Protein AF-A0A849MBQ1-F1 (afdb_monomer)

Radius of gyration: 19.67 Å; Cα contacts (8 Å, |Δi|>4): 44; chains: 1; bounding box: 37×22×64 Å

Mean predicted aligned error: 8.02 Å

Sequence (110 aa):
MSSLVQFIKYEILLILIGFIVVIIFQVFNGRINLQSLLRDKKSRKLSSGRMQQLFFTLIISLHYLYLTFKNPSAFPEIEQTYLYLLAGSGFVYLGGKARSIGWLVKKYFR

pLDDT: mean 84.77, std 6.75, range [56.66, 96.06]

Structure (mmCIF, N/CA/C/O backbone):
data_AF-A0A849MBQ1-F1
#
_entry.id   AF-A0A849MBQ1-F1
#
loop_
_atom_site.group_PDB
_atom_site.id
_atom_site.type_symbol
_atom_site.label_atom_id
_atom_site.label_alt_id
_atom_site.label_comp_id
_atom_site.label_asym_id
_atom_site.label_entity_id
_atom_site.label_seq_id
_atom_site.pdbx_PDB_ins_code
_atom_site.Cartn_x
_atom_site.Cartn_y
_atom_site.Cartn_z
_atom_site.occupancy
_atom_site.B_iso_or_equiv
_atom_site.auth_seq_id
_atom_site.auth_comp_id
_atom_site.auth_asym_id
_atom_site.auth_atom_id
_atom_site.pdbx_PDB_model_num
ATOM 1 N N . MET A 1 1 ? 19.069 -4.497 -23.059 1.00 61.22 1 MET A N 1
ATOM 2 C CA . MET A 1 1 ? 17.717 -5.074 -22.872 1.00 61.22 1 MET A CA 1
ATOM 3 C C . MET A 1 1 ? 17.067 -5.157 -24.238 1.00 61.22 1 MET A C 1
ATOM 5 O O . MET A 1 1 ? 17.248 -4.220 -25.003 1.00 61.22 1 MET A O 1
ATOM 9 N N . SER A 1 2 ? 16.381 -6.249 -24.575 1.00 81.88 2 SER A N 1
ATOM 10 C CA . SER A 1 2 ? 15.632 -6.328 -25.835 1.00 81.88 2 SER A CA 1
ATOM 11 C C . SER A 1 2 ? 14.532 -5.258 -25.859 1.00 81.88 2 SER A C 1
ATOM 13 O O . SER A 1 2 ? 13.932 -4.958 -24.824 1.00 81.88 2 SER A O 1
ATOM 15 N N . SER A 1 3 ? 14.269 -4.676 -27.030 1.00 84.56 3 SER A N 1
ATOM 16 C CA . SER A 1 3 ? 13.218 -3.664 -27.243 1.00 84.56 3 SER A CA 1
ATOM 17 C C . SER A 1 3 ? 11.841 -4.138 -26.756 1.00 84.56 3 SER A C 1
ATOM 19 O O . SER A 1 3 ? 11.071 -3.361 -26.197 1.00 84.56 3 SER A O 1
ATOM 21 N N . LEU A 1 4 ? 11.581 -5.443 -26.863 1.00 86.69 4 LEU A N 1
ATOM 22 C CA . LEU A 1 4 ? 10.375 -6.103 -26.363 1.00 86.69 4 LEU A CA 1
ATOM 23 C C . LEU A 1 4 ? 10.209 -5.999 -24.834 1.00 86.69 4 LEU A C 1
ATOM 25 O O . LEU A 1 4 ? 9.126 -5.690 -24.348 1.00 86.69 4 LEU A O 1
ATOM 29 N N . VAL A 1 5 ? 11.282 -6.195 -24.060 1.00 84.50 5 VAL A N 1
ATOM 30 C CA . VAL A 1 5 ? 11.229 -6.109 -22.586 1.00 84.50 5 VAL A CA 1
ATOM 31 C C . VAL A 1 5 ? 10.979 -4.673 -22.123 1.00 84.50 5 VAL A C 1
ATOM 33 O O . VAL A 1 5 ? 10.280 -4.454 -21.135 1.00 84.50 5 VAL A O 1
ATOM 36 N N . GLN A 1 6 ? 11.524 -3.680 -22.828 1.00 84.38 6 GLN A N 1
ATOM 37 C CA . GLN A 1 6 ? 11.248 -2.273 -22.527 1.00 84.38 6 GLN A CA 1
ATOM 38 C C . GLN A 1 6 ? 9.792 -1.905 -22.819 1.00 84.38 6 GLN A C 1
ATOM 40 O O . GLN A 1 6 ? 9.171 -1.236 -21.998 1.00 84.38 6 GLN A O 1
ATOM 45 N N . PHE A 1 7 ? 9.234 -2.382 -23.934 1.00 90.62 7 PHE A N 1
ATOM 46 C CA . PHE A 1 7 ? 7.834 -2.145 -24.284 1.00 90.62 7 PHE A CA 1
ATOM 47 C C . PHE A 1 7 ? 6.874 -2.672 -23.204 1.00 90.62 7 PHE A C 1
ATOM 49 O O . PHE A 1 7 ? 6.078 -1.906 -22.662 1.00 90.62 7 PHE A O 1
ATOM 56 N N . ILE A 1 8 ? 7.040 -3.936 -22.797 1.00 89.25 8 ILE A N 1
ATOM 57 C CA . ILE A 1 8 ? 6.208 -4.578 -21.763 1.00 89.25 8 ILE A CA 1
ATOM 58 C C . ILE A 1 8 ? 6.275 -3.815 -20.431 1.00 89.25 8 ILE A C 1
ATOM 60 O O . ILE A 1 8 ? 5.263 -3.626 -19.758 1.00 89.25 8 ILE A O 1
ATOM 64 N N . LYS A 1 9 ? 7.461 -3.335 -20.040 1.00 86.06 9 LYS A N 1
ATOM 65 C CA . LYS A 1 9 ? 7.627 -2.548 -18.808 1.00 86.06 9 LYS A CA 1
ATOM 66 C C . LYS A 1 9 ? 6.771 -1.285 -18.797 1.00 86.06 9 LYS A C 1
ATOM 68 O O . LYS A 1 9 ? 6.133 -0.998 -17.785 1.00 86.06 9 LYS A O 1
ATOM 73 N N . TYR A 1 10 ? 6.791 -0.519 -19.886 1.00 90.38 10 TYR A N 1
ATOM 74 C CA . TYR A 1 10 ? 6.024 0.722 -19.975 1.00 90.38 10 TYR A CA 1
ATOM 75 C C . TYR A 1 10 ? 4.522 0.461 -20.070 1.00 90.38 10 TYR A C 1
ATOM 77 O O . TYR A 1 10 ? 3.751 1.202 -19.469 1.00 90.38 10 TYR A O 1
ATOM 85 N N . GLU A 1 11 ? 4.110 -0.609 -20.750 1.00 92.50 11 GLU A N 1
ATOM 86 C CA . GLU A 1 11 ? 2.708 -1.024 -20.811 1.00 92.50 11 GLU A CA 1
ATOM 87 C C . GLU A 1 11 ? 2.160 -1.372 -19.419 1.00 92.50 11 GLU A C 1
ATOM 89 O O . GLU A 1 11 ? 1.143 -0.821 -18.996 1.00 92.50 11 GLU A O 1
ATOM 94 N N . ILE A 1 12 ? 2.878 -2.202 -18.653 1.00 90.56 12 ILE A N 1
ATOM 95 C CA . ILE A 1 12 ? 2.494 -2.554 -17.277 1.00 90.56 12 ILE A CA 1
ATOM 96 C C . ILE A 1 12 ? 2.446 -1.306 -16.389 1.00 90.56 12 ILE A C 1
ATOM 98 O O . ILE A 1 12 ? 1.499 -1.134 -15.619 1.00 90.56 12 ILE A O 1
ATOM 102 N N . LEU A 1 13 ? 3.444 -0.421 -16.496 1.00 90.06 13 LEU A N 1
ATOM 103 C CA . LEU A 1 13 ? 3.466 0.838 -15.748 1.00 90.06 13 LEU A CA 1
ATOM 104 C C . LEU A 1 13 ? 2.228 1.688 -16.066 1.00 90.06 13 LEU A C 1
ATOM 106 O O . LEU A 1 13 ? 1.584 2.199 -15.151 1.00 90.06 13 LEU A O 1
ATOM 110 N N . LEU A 1 14 ? 1.883 1.822 -17.348 1.00 93.94 14 LEU A N 1
ATOM 111 C CA . LEU A 1 14 ? 0.745 2.612 -17.807 1.00 93.94 14 LEU A CA 1
ATOM 112 C C . LEU A 1 14 ? -0.573 2.043 -17.280 1.00 93.94 14 LEU A C 1
ATOM 114 O O . LEU A 1 14 ? -1.386 2.799 -16.750 1.00 93.94 14 LEU A O 1
ATOM 118 N N . ILE A 1 15 ? -0.764 0.723 -17.358 1.00 95.19 15 ILE A N 1
ATOM 119 C CA . ILE A 1 15 ? -1.948 0.046 -16.812 1.00 95.19 15 ILE A CA 1
ATOM 120 C C . ILE A 1 15 ? -2.056 0.294 -15.305 1.00 95.19 15 ILE A C 1
ATOM 122 O O . ILE A 1 15 ? -3.128 0.628 -14.801 1.00 95.19 15 ILE A O 1
ATOM 126 N N . LEU A 1 16 ? -0.945 0.167 -14.578 1.00 92.38 16 LEU A N 1
ATOM 127 C CA . LEU A 1 16 ? -0.932 0.289 -13.125 1.00 92.38 16 LEU A CA 1
ATOM 128 C C . LEU A 1 16 ? -1.190 1.730 -12.666 1.00 92.38 16 LEU A C 1
ATOM 130 O O . LEU A 1 16 ? -2.004 1.952 -11.769 1.00 92.38 16 LEU A O 1
ATOM 134 N N . ILE A 1 17 ? -0.573 2.719 -13.320 1.00 92.94 17 ILE A N 1
ATOM 135 C CA . ILE A 1 17 ? -0.863 4.141 -13.088 1.00 92.94 17 ILE A CA 1
ATOM 136 C C . ILE A 1 17 ? -2.323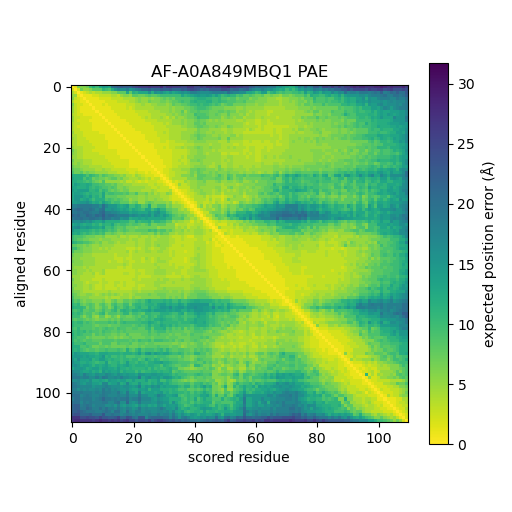 4.443 -13.438 1.00 92.94 17 ILE A C 1
ATOM 138 O O . ILE A 1 17 ? -3.014 5.083 -12.647 1.00 92.94 17 ILE A O 1
ATOM 142 N N . GLY A 1 18 ? -2.819 3.942 -14.572 1.00 96.00 18 GLY A N 1
ATOM 143 C CA . GLY A 1 18 ? -4.217 4.090 -14.973 1.00 96.00 18 GLY A CA 1
ATOM 144 C C . GLY A 1 18 ? -5.179 3.548 -13.916 1.00 96.00 18 GLY A C 1
ATOM 145 O O . GLY A 1 18 ? -6.135 4.225 -13.539 1.00 96.00 18 GLY A O 1
ATOM 146 N N . PHE A 1 19 ? -4.886 2.374 -13.356 1.00 94.69 19 PHE A N 1
ATOM 147 C CA . PHE A 1 19 ? -5.684 1.777 -12.288 1.00 94.69 19 PHE A CA 1
ATOM 148 C C . PHE A 1 19 ? -5.671 2.618 -11.003 1.00 94.69 19 PHE A C 1
ATOM 150 O O . PHE A 1 19 ? -6.728 2.861 -10.418 1.00 94.69 19 PHE A O 1
ATOM 157 N N . ILE A 1 20 ? -4.503 3.127 -10.593 1.00 92.38 20 ILE A N 1
ATOM 158 C CA . ILE A 1 20 ? -4.378 4.032 -9.439 1.00 92.38 20 ILE A CA 1
ATOM 159 C C . ILE A 1 20 ? -5.209 5.300 -9.659 1.00 92.38 20 ILE A C 1
ATOM 161 O O . ILE A 1 20 ? -5.974 5.691 -8.777 1.00 92.38 20 ILE A O 1
ATOM 165 N N . VAL A 1 21 ? -5.108 5.920 -10.837 1.00 95.31 21 VAL A N 1
ATOM 166 C CA . VAL A 1 21 ? -5.870 7.126 -11.187 1.00 95.31 21 VAL A CA 1
ATOM 167 C C . VAL A 1 21 ? -7.372 6.856 -11.133 1.00 95.31 21 VAL A C 1
ATOM 169 O O . VAL A 1 21 ? -8.109 7.639 -10.536 1.00 95.31 21 VAL A O 1
ATOM 172 N N . VAL A 1 22 ? -7.835 5.728 -11.680 1.00 96.06 22 VAL A N 1
ATOM 173 C CA . VAL A 1 22 ? -9.250 5.333 -11.629 1.00 96.06 22 VAL A CA 1
ATOM 174 C C . VAL A 1 22 ? -9.721 5.122 -10.191 1.00 96.06 22 VAL A C 1
ATOM 176 O O . VAL A 1 22 ? -10.799 5.599 -9.838 1.00 96.06 22 VAL A O 1
ATOM 179 N N . ILE A 1 23 ? -8.936 4.450 -9.342 1.00 92.25 23 ILE A N 1
ATOM 180 C CA . ILE A 1 23 ? -9.276 4.276 -7.922 1.00 92.25 23 ILE A CA 1
ATOM 181 C C . ILE A 1 23 ? -9.394 5.634 -7.237 1.00 92.25 23 ILE A C 1
ATOM 183 O O . ILE A 1 23 ? -10.399 5.894 -6.578 1.00 92.25 23 ILE A O 1
ATOM 187 N N . ILE A 1 24 ? -8.398 6.506 -7.404 1.00 91.94 24 ILE A N 1
ATOM 188 C CA . ILE A 1 24 ? -8.388 7.844 -6.805 1.00 91.94 24 ILE A CA 1
ATOM 189 C C . ILE A 1 24 ? -9.617 8.634 -7.266 1.00 91.94 24 ILE A C 1
ATOM 191 O O . ILE A 1 24 ? -10.339 9.196 -6.444 1.00 91.94 24 ILE A O 1
ATOM 195 N N . PHE A 1 25 ? -9.920 8.611 -8.562 1.00 94.44 25 PHE A N 1
ATOM 196 C CA . PHE A 1 25 ? -11.097 9.265 -9.121 1.00 94.44 25 P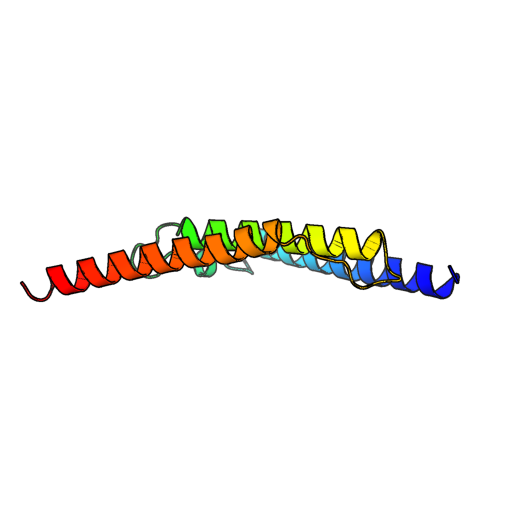HE A CA 1
ATOM 197 C C . PHE A 1 25 ? -12.404 8.715 -8.532 1.00 94.44 25 PHE A C 1
ATOM 199 O O . PHE A 1 25 ? -13.298 9.472 -8.159 1.00 94.44 25 PHE A O 1
ATOM 206 N N . GLN A 1 26 ? -12.521 7.395 -8.385 1.00 92.69 26 GLN A N 1
ATOM 207 C CA . GLN A 1 26 ? -13.696 6.772 -7.775 1.00 92.69 26 GLN A CA 1
ATOM 208 C C . GLN A 1 26 ? -13.821 7.048 -6.270 1.00 92.69 26 GLN A C 1
ATOM 210 O O . GLN A 1 26 ? -14.943 7.130 -5.763 1.00 92.69 26 GLN A O 1
ATOM 215 N N . VAL A 1 27 ? -12.700 7.214 -5.563 1.00 91.19 27 VAL A N 1
ATOM 216 C CA . VAL A 1 27 ? -12.665 7.665 -4.166 1.00 91.19 27 VAL A CA 1
ATOM 217 C C . VAL A 1 27 ? -13.194 9.096 -4.057 1.00 91.19 27 VAL A C 1
ATOM 219 O O . VAL A 1 27 ? -14.070 9.347 -3.232 1.00 91.19 27 VAL A O 1
ATOM 222 N N . PHE A 1 28 ? -12.730 10.018 -4.909 1.00 90.25 28 PHE A N 1
ATOM 223 C CA . PHE A 1 28 ? -13.204 11.409 -4.911 1.00 90.25 28 PHE A CA 1
ATOM 224 C C . PHE A 1 28 ? -14.682 11.532 -5.292 1.00 90.25 28 PHE A C 1
ATOM 226 O O . PHE A 1 28 ? -15.410 12.303 -4.673 1.00 90.25 28 PHE A O 1
ATOM 233 N N . ASN A 1 29 ? -15.155 10.717 -6.237 1.00 92.38 29 ASN A N 1
ATOM 234 C CA . ASN A 1 29 ? -16.570 10.658 -6.614 1.00 92.38 29 ASN A CA 1
ATOM 235 C C . ASN A 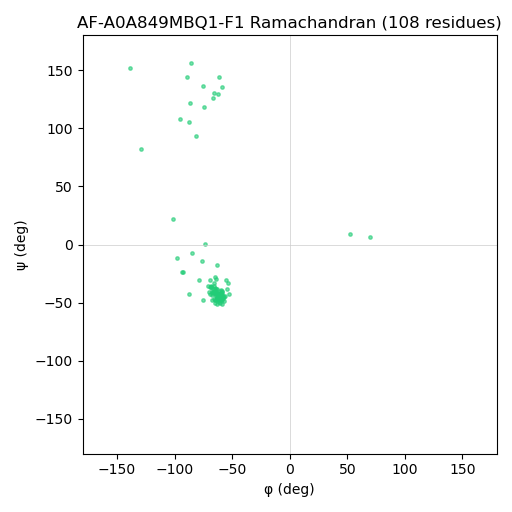1 29 ? -17.459 9.950 -5.578 1.00 92.38 29 ASN A C 1
ATOM 237 O O . ASN A 1 29 ? -18.652 9.770 -5.815 1.00 92.38 29 ASN A O 1
ATOM 241 N N . GLY A 1 30 ? -16.896 9.475 -4.462 1.00 85.06 30 GLY A N 1
ATOM 242 C CA . GLY A 1 30 ? -17.642 8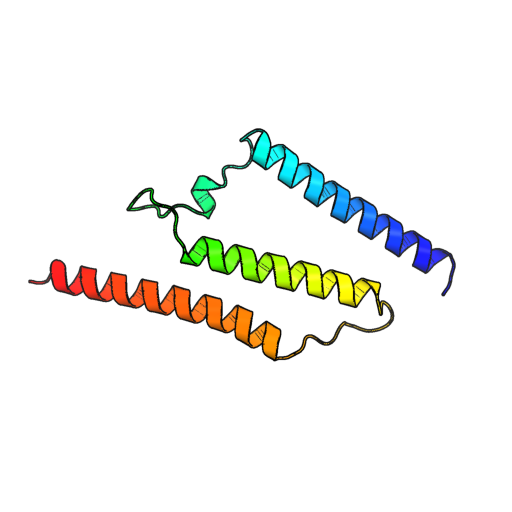.807 -3.397 1.00 85.06 30 GLY A CA 1
ATOM 243 C C . GLY A 1 30 ? -18.190 7.424 -3.762 1.00 85.06 30 GLY A C 1
ATOM 244 O O . GLY A 1 30 ? -18.902 6.828 -2.954 1.00 85.06 30 GLY A O 1
ATOM 245 N N . ARG A 1 31 ? -17.848 6.880 -4.940 1.00 86.75 31 ARG A N 1
ATOM 246 C CA . ARG A 1 31 ? -18.225 5.512 -5.342 1.00 86.75 31 ARG A CA 1
ATOM 247 C C . ARG A 1 31 ? -17.498 4.472 -4.494 1.00 86.75 31 ARG A C 1
ATOM 249 O O . ARG A 1 31 ? -18.082 3.460 -4.120 1.00 86.75 31 ARG A O 1
ATOM 256 N N . ILE A 1 32 ? -16.239 4.748 -4.148 1.00 86.94 32 ILE A N 1
ATOM 257 C CA . ILE A 1 32 ? -15.465 3.942 -3.202 1.00 86.94 32 ILE A CA 1
ATOM 258 C C . ILE A 1 32 ? -15.585 4.565 -1.813 1.00 86.94 32 ILE A C 1
ATOM 260 O O . ILE A 1 32 ? -15.003 5.608 -1.514 1.00 86.94 32 ILE A O 1
ATOM 264 N N . ASN A 1 33 ? -16.330 3.899 -0.932 1.00 84.69 33 ASN A N 1
ATOM 265 C CA . ASN A 1 33 ? -16.536 4.373 0.428 1.00 84.69 33 ASN A CA 1
ATOM 266 C C . ASN A 1 33 ? -15.352 4.011 1.347 1.00 84.69 33 ASN A C 1
ATOM 268 O O . ASN A 1 33 ? -15.338 2.962 1.999 1.00 84.69 33 ASN A O 1
ATOM 272 N N . LEU A 1 34 ? -14.389 4.929 1.473 1.00 82.62 34 LEU A N 1
ATOM 273 C CA . LEU A 1 34 ? -13.264 4.801 2.410 1.00 82.62 34 LEU A CA 1
ATOM 274 C C . LEU A 1 34 ? -13.691 4.779 3.883 1.00 82.62 34 LEU A C 1
ATOM 276 O O . LEU A 1 34 ? -12.929 4.333 4.741 1.00 82.62 34 LEU A O 1
ATOM 280 N N . GLN A 1 35 ? -14.907 5.226 4.208 1.00 81.06 35 GLN A N 1
ATOM 281 C CA . GLN A 1 35 ? -15.394 5.212 5.584 1.00 81.06 35 GLN A CA 1
ATOM 282 C C . GLN A 1 35 ? -15.564 3.782 6.093 1.00 81.06 35 GLN A C 1
ATOM 284 O O . GLN A 1 35 ? -15.265 3.528 7.254 1.00 81.06 35 GLN A O 1
ATOM 289 N N . SER A 1 36 ? -15.976 2.836 5.243 1.00 77.25 36 SER A N 1
ATOM 290 C CA . SER A 1 36 ? -16.081 1.425 5.641 1.00 77.25 36 SER A CA 1
ATOM 291 C C . SER A 1 36 ? -14.711 0.816 5.958 1.00 77.25 36 SER A C 1
ATOM 293 O O . SER A 1 36 ? -14.585 -0.022 6.852 1.00 77.25 36 SER A O 1
ATOM 295 N N . LEU A 1 37 ? -13.672 1.266 5.250 1.00 83.06 37 LEU A N 1
ATOM 296 C CA . LEU A 1 37 ? -12.302 0.809 5.456 1.00 83.06 37 LEU A CA 1
ATOM 297 C C . LEU A 1 37 ? -11.694 1.428 6.726 1.00 83.06 37 LEU A C 1
ATOM 299 O O . LEU A 1 37 ? -11.150 0.721 7.574 1.00 83.06 37 LEU A O 1
ATOM 303 N N . LEU A 1 38 ? -11.833 2.746 6.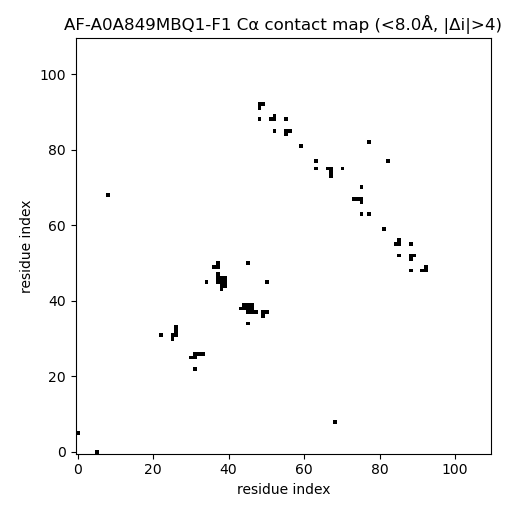886 1.00 84.50 38 LEU A N 1
ATOM 304 C CA . LEU A 1 38 ? -11.123 3.519 7.905 1.00 84.50 38 LEU A CA 1
ATOM 305 C C . LEU A 1 38 ? -11.900 3.707 9.212 1.00 84.50 38 LEU A C 1
ATOM 307 O O . LEU A 1 38 ? -11.273 3.942 10.243 1.00 84.50 38 LEU A O 1
ATOM 311 N N . ARG A 1 39 ? -13.237 3.629 9.222 1.00 81.50 39 ARG A N 1
ATOM 312 C CA . ARG A 1 39 ? -14.026 3.830 10.449 1.00 81.50 39 ARG A CA 1
ATOM 313 C C . ARG A 1 39 ? -14.238 2.539 11.215 1.00 81.50 39 ARG A C 1
ATOM 315 O O . ARG A 1 39 ? -14.450 1.460 10.659 1.00 81.50 39 ARG A O 1
ATOM 322 N N . ASP A 1 40 ? -14.230 2.673 12.532 1.00 72.38 40 ASP A N 1
ATOM 323 C CA . ASP A 1 40 ? -14.604 1.580 13.410 1.00 72.38 40 ASP A CA 1
ATOM 324 C C . ASP A 1 40 ? -16.127 1.381 13.406 1.00 72.38 40 ASP A C 1
ATOM 326 O O . ASP A 1 40 ? -16.895 2.345 13.489 1.00 72.38 40 ASP A O 1
ATOM 330 N N . LYS A 1 41 ? -16.573 0.120 13.342 1.00 70.38 41 LYS A N 1
ATOM 331 C CA . LYS A 1 41 ? -18.002 -0.226 13.238 1.00 70.38 41 LYS A CA 1
ATOM 332 C C . LYS A 1 41 ? -18.781 0.192 14.490 1.00 70.38 41 LYS A C 1
ATOM 334 O O . LYS A 1 41 ? -19.967 0.478 14.395 1.00 70.38 41 LYS A O 1
ATOM 339 N N . LYS A 1 42 ? -18.117 0.240 15.653 1.00 70.38 42 LYS A N 1
ATOM 340 C CA . LYS A 1 42 ? -18.752 0.563 16.942 1.00 70.38 42 LYS A CA 1
ATOM 341 C C . LYS A 1 42 ? -18.801 2.057 17.254 1.00 70.38 42 LYS A C 1
ATOM 343 O O . LYS A 1 42 ? -19.809 2.536 17.753 1.00 70.38 42 LYS A O 1
ATOM 348 N N . SER A 1 43 ? -17.723 2.797 16.997 1.00 68.56 43 SER A N 1
ATOM 349 C CA . SER A 1 43 ? -17.623 4.203 17.417 1.00 68.56 43 SER A CA 1
ATOM 350 C C . SER A 1 43 ? -17.957 5.199 16.306 1.00 68.56 43 SER A C 1
ATOM 352 O O . SER A 1 43 ? -18.061 6.390 16.590 1.00 68.56 43 SER A O 1
ATOM 354 N N . ARG A 1 44 ? -18.073 4.746 15.044 1.00 71.62 44 ARG A N 1
ATOM 355 C CA . ARG A 1 44 ? -18.115 5.592 13.831 1.00 71.62 44 ARG A CA 1
ATOM 356 C C . ARG A 1 44 ? -16.948 6.594 13.727 1.00 71.62 44 ARG A C 1
ATOM 358 O O . ARG A 1 44 ? -16.951 7.436 12.832 1.00 71.62 44 ARG A O 1
ATOM 365 N N . LYS A 1 45 ? -15.933 6.492 14.595 1.00 81.25 45 LYS A N 1
ATOM 366 C CA . LYS A 1 45 ? -14.710 7.302 14.557 1.00 81.25 45 LYS A CA 1
ATOM 367 C C . LYS A 1 45 ? -13.691 6.657 13.624 1.00 81.25 45 LYS A C 1
ATOM 369 O O . LYS A 1 45 ? -13.731 5.449 13.377 1.00 81.25 45 LYS A O 1
ATOM 374 N N . LEU A 1 46 ? -12.777 7.473 13.107 1.00 80.81 46 LEU A N 1
ATOM 375 C CA . LEU A 1 46 ? -11.634 6.989 12.338 1.00 80.81 46 LEU A CA 1
ATOM 376 C C . LEU A 1 46 ? -10.758 6.095 13.224 1.00 80.81 46 LEU A C 1
ATOM 378 O O . LEU A 1 46 ? -10.399 6.466 14.340 1.00 80.81 46 LEU A O 1
ATOM 382 N N . SER A 1 47 ? -10.440 4.906 12.723 1.00 83.62 47 SER A N 1
ATOM 383 C CA . SER A 1 47 ? -9.533 3.962 13.362 1.00 83.62 47 SER A CA 1
ATOM 384 C C . SER A 1 47 ? -8.111 4.284 12.920 1.00 83.62 47 SER A C 1
ATOM 386 O O . SER A 1 47 ? -7.719 3.983 11.791 1.00 83.62 47 SER A O 1
ATOM 388 N N . SER A 1 48 ? -7.334 4.888 13.819 1.00 82.12 48 SER A N 1
ATOM 389 C CA . SER A 1 48 ? -5.923 5.213 13.581 1.00 82.12 48 SER A CA 1
ATOM 390 C C . SER A 1 48 ? -5.109 3.98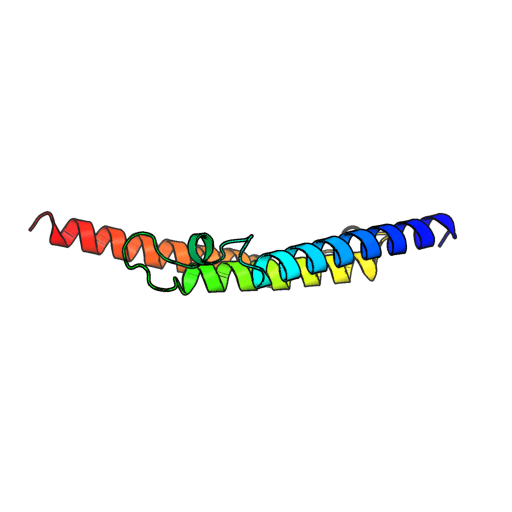6 13.165 1.00 82.12 48 SER A C 1
ATOM 392 O O . SER A 1 48 ? -4.302 4.078 12.249 1.00 82.12 48 SER A O 1
ATOM 394 N N . GLY A 1 49 ? -5.380 2.816 13.751 1.00 83.12 49 GLY A N 1
ATOM 395 C CA . GLY A 1 49 ? -4.679 1.576 13.409 1.00 83.12 49 GLY A CA 1
ATOM 396 C C . GLY A 1 49 ? -4.952 1.076 11.985 1.00 83.12 49 GLY A C 1
ATOM 397 O O . GLY A 1 49 ? -4.023 0.680 11.289 1.00 83.12 49 GLY A O 1
ATOM 398 N N . ARG A 1 50 ? -6.202 1.155 11.501 1.00 84.06 50 ARG A N 1
ATOM 399 C CA . ARG A 1 50 ? -6.519 0.778 10.107 1.00 84.06 50 ARG A CA 1
ATOM 400 C C . ARG A 1 50 ? -5.920 1.754 9.102 1.0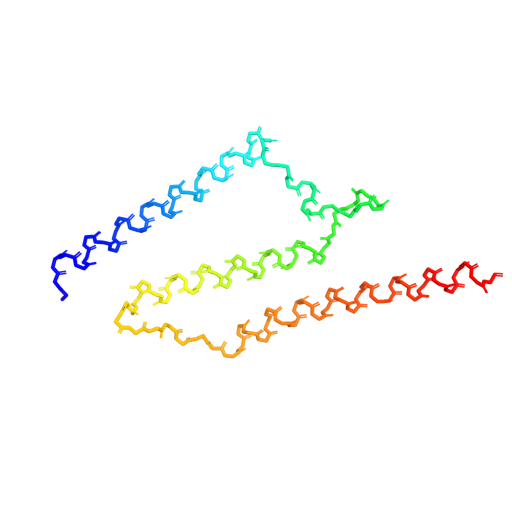0 84.06 50 ARG A C 1
ATOM 402 O O . ARG A 1 50 ? -5.471 1.342 8.039 1.00 84.06 50 ARG A O 1
ATOM 409 N N . MET A 1 51 ? -5.900 3.037 9.457 1.00 87.31 51 MET A N 1
ATOM 410 C CA . MET A 1 51 ? -5.255 4.074 8.659 1.00 87.31 51 MET A CA 1
ATOM 411 C C . MET A 1 51 ? -3.740 3.843 8.582 1.00 87.31 51 MET A C 1
ATOM 413 O O . MET A 1 51 ? -3.185 3.818 7.490 1.00 87.31 51 MET A O 1
ATOM 417 N N . GLN A 1 52 ? -3.089 3.586 9.719 1.00 90.12 52 GLN A N 1
ATOM 418 C CA . GLN A 1 52 ? -1.663 3.266 9.800 1.00 90.12 52 GLN A CA 1
ATOM 419 C C . GLN A 1 52 ? -1.307 2.045 8.942 1.00 90.12 52 GLN A C 1
ATOM 421 O O . GLN A 1 52 ? -0.372 2.102 8.146 1.00 90.12 52 GLN A O 1
ATOM 426 N N . GLN A 1 53 ? -2.070 0.957 9.063 1.00 86.88 53 GLN A N 1
ATOM 427 C CA . GLN A 1 53 ? -1.829 -0.265 8.297 1.00 86.88 53 GLN A CA 1
ATOM 428 C C . GLN A 1 53 ? -1.995 -0.044 6.785 1.00 86.88 53 GLN A C 1
ATOM 430 O O . GLN A 1 53 ? -1.197 -0.557 5.999 1.00 86.88 53 GLN A O 1
ATOM 435 N N . LEU A 1 54 ? -2.978 0.765 6.372 1.00 88.62 54 LEU A N 1
ATOM 436 C CA . LEU A 1 54 ? -3.151 1.156 4.972 1.00 88.62 54 LEU A CA 1
ATOM 437 C C . LEU A 1 54 ? -1.942 1.949 4.456 1.00 88.62 54 LEU A C 1
ATOM 439 O O . LEU A 1 54 ? -1.426 1.633 3.387 1.00 88.62 54 LEU A O 1
ATOM 443 N N . PHE A 1 55 ? -1.463 2.934 5.221 1.00 89.31 55 PHE A N 1
ATOM 444 C CA . PHE A 1 55 ? -0.305 3.745 4.836 1.00 89.31 55 PHE A CA 1
ATOM 445 C C . PHE A 1 55 ? 0.971 2.914 4.695 1.00 89.31 55 PHE A C 1
ATOM 447 O O . PHE A 1 55 ? 1.650 3.028 3.677 1.00 89.31 55 PHE A O 1
ATOM 454 N N . PHE A 1 56 ? 1.279 2.043 5.662 1.00 89.69 56 PHE A N 1
ATOM 455 C CA . PHE A 1 56 ? 2.461 1.180 5.566 1.00 89.69 56 PHE A CA 1
ATOM 456 C C . PHE A 1 56 ? 2.380 0.227 4.375 1.00 89.69 56 PHE A C 1
ATOM 458 O O . PHE A 1 56 ? 3.356 0.090 3.643 1.00 89.69 56 PHE A O 1
ATOM 465 N N . THR A 1 57 ? 1.212 -0.371 4.133 1.00 89.81 57 THR A N 1
ATOM 466 C CA . THR A 1 57 ? 1.011 -1.248 2.970 1.00 89.81 57 THR A CA 1
ATOM 467 C C . THR A 1 57 ? 1.230 -0.483 1.665 1.00 89.81 57 THR A C 1
ATOM 469 O O . THR A 1 57 ? 1.940 -0.963 0.785 1.00 89.81 57 THR A O 1
ATOM 472 N N . LEU A 1 58 ? 0.681 0.732 1.554 1.00 90.81 58 LEU A N 1
ATOM 473 C CA . LEU A 1 58 ? 0.820 1.560 0.359 1.00 90.81 58 LEU A CA 1
ATOM 474 C C . LEU A 1 58 ? 2.286 1.934 0.104 1.00 90.81 58 LEU A C 1
ATOM 476 O O . LEU A 1 58 ? 2.791 1.685 -0.987 1.00 90.81 58 LEU A O 1
ATOM 480 N N . ILE A 1 59 ? 2.989 2.458 1.111 1.00 91.19 59 ILE A N 1
ATOM 481 C CA . ILE A 1 59 ? 4.397 2.869 0.986 1.00 91.19 59 ILE A CA 1
ATOM 482 C C . ILE A 1 59 ? 5.275 1.674 0.595 1.00 91.19 59 ILE A C 1
ATOM 484 O O . ILE A 1 59 ? 6.048 1.770 -0.357 1.00 91.19 59 ILE A O 1
ATOM 488 N N . ILE A 1 60 ? 5.127 0.536 1.276 1.00 90.69 60 ILE A N 1
ATOM 489 C CA . ILE A 1 60 ? 5.937 -0.658 1.003 1.00 90.69 60 ILE A CA 1
ATOM 490 C C . ILE A 1 60 ? 5.629 -1.219 -0.391 1.00 90.69 60 ILE A C 1
ATOM 492 O O . ILE A 1 60 ? 6.554 -1.580 -1.113 1.00 90.69 60 ILE A O 1
ATOM 496 N N . SER A 1 61 ? 4.360 -1.230 -0.816 1.00 90.12 61 SER A N 1
ATOM 497 C CA . SER A 1 61 ? 3.985 -1.683 -2.164 1.00 90.12 61 SER A CA 1
ATOM 498 C C . SER A 1 61 ? 4.556 -0.791 -3.273 1.00 90.12 61 SER A C 1
ATOM 500 O O . SER A 1 61 ? 5.066 -1.303 -4.269 1.00 90.12 61 SER A O 1
ATOM 502 N N . LEU A 1 62 ? 4.555 0.535 -3.085 1.00 90.56 62 LEU A N 1
ATOM 503 C CA . LEU A 1 62 ? 5.165 1.483 -4.021 1.00 90.56 62 LEU A CA 1
ATOM 504 C C . LEU A 1 62 ? 6.690 1.337 -4.058 1.00 90.56 62 LEU A C 1
ATOM 506 O O . LEU A 1 62 ? 7.285 1.379 -5.134 1.00 90.56 62 LEU A O 1
ATOM 510 N N . HIS A 1 63 ? 7.323 1.123 -2.903 1.00 90.38 63 HIS A N 1
ATOM 511 C CA . HIS A 1 63 ? 8.759 0.871 -2.829 1.00 90.38 63 HIS A CA 1
ATOM 512 C C . HIS A 1 63 ? 9.144 -0.431 -3.545 1.00 90.38 63 HIS A C 1
ATOM 514 O O . HIS A 1 63 ? 10.077 -0.448 -4.346 1.00 90.38 63 HIS A O 1
ATOM 520 N N . TYR A 1 64 ? 8.381 -1.504 -3.328 1.00 89.38 64 TYR A N 1
ATOM 521 C CA . TYR A 1 64 ? 8.563 -2.780 -4.015 1.00 89.38 64 TYR A CA 1
ATOM 522 C C . TYR A 1 64 ? 8.434 -2.640 -5.539 1.00 89.38 64 TYR A C 1
ATOM 524 O O . TYR A 1 64 ? 9.264 -3.147 -6.300 1.00 89.38 64 TYR A O 1
ATOM 532 N N . LEU A 1 65 ? 7.422 -1.895 -5.992 1.00 89.25 65 LEU A N 1
ATOM 533 C CA . LEU A 1 65 ? 7.236 -1.582 -7.404 1.00 89.25 65 LEU A CA 1
ATOM 534 C C . LEU A 1 65 ? 8.442 -0.816 -7.965 1.00 89.25 65 LEU A C 1
ATOM 536 O O . LEU A 1 65 ? 8.980 -1.197 -9.002 1.00 89.25 65 LEU A O 1
ATOM 540 N N . TYR A 1 66 ? 8.928 0.203 -7.255 1.00 89.56 66 TYR A N 1
ATOM 541 C CA . TYR A 1 66 ? 10.125 0.951 -7.644 1.00 89.56 66 TYR A CA 1
ATOM 542 C C . TYR A 1 66 ? 11.366 0.054 -7.793 1.00 89.56 66 TYR A C 1
ATOM 544 O O . TYR A 1 66 ? 12.072 0.151 -8.799 1.00 89.56 66 TYR A O 1
ATOM 552 N N . LEU A 1 67 ? 11.610 -0.859 -6.846 1.00 90.06 67 LEU A N 1
ATOM 553 C CA . LEU A 1 67 ? 12.728 -1.808 -6.923 1.00 90.06 67 LEU A CA 1
ATOM 554 C C . LEU A 1 67 ? 12.610 -2.733 -8.141 1.00 90.06 67 LEU A C 1
ATOM 556 O O . LEU A 1 67 ? 13.596 -2.942 -8.850 1.00 90.06 67 LEU A O 1
ATOM 560 N N . THR A 1 68 ? 11.395 -3.209 -8.425 1.00 87.62 68 THR A N 1
ATOM 561 C CA . THR A 1 68 ? 11.096 -4.041 -9.602 1.00 87.62 68 THR A CA 1
ATOM 562 C C . THR A 1 68 ? 11.406 -3.299 -10.906 1.00 87.62 68 THR A C 1
ATOM 564 O O . THR A 1 68 ? 11.966 -3.867 -11.844 1.00 87.62 68 THR A O 1
ATOM 567 N N . PHE A 1 69 ? 11.092 -2.001 -10.980 1.00 84.38 69 PHE A N 1
ATOM 568 C CA . PHE A 1 69 ? 11.416 -1.188 -12.154 1.00 84.38 69 PHE A CA 1
ATOM 569 C C . PHE A 1 69 ? 12.915 -0.930 -12.304 1.00 84.38 69 PHE A C 1
ATOM 571 O O . PHE A 1 69 ? 13.429 -1.007 -13.429 1.00 84.38 69 PHE A O 1
ATOM 578 N N . LYS A 1 70 ? 13.603 -0.655 -11.187 1.00 86.19 70 LYS A N 1
ATOM 579 C CA . LYS A 1 70 ? 15.046 -0.391 -11.141 1.00 86.19 70 LYS A CA 1
ATOM 580 C C . LYS A 1 70 ? 15.848 -1.600 -11.622 1.00 86.19 70 LYS A C 1
ATOM 582 O O . LYS A 1 70 ? 16.705 -1.442 -12.485 1.00 86.19 70 LYS A O 1
ATOM 587 N N . ASN A 1 71 ? 15.524 -2.794 -11.122 1.00 85.25 71 ASN A N 1
ATOM 588 C CA . ASN A 1 71 ? 16.218 -4.041 -11.440 1.00 85.25 71 ASN A CA 1
ATOM 589 C C . ASN A 1 71 ? 15.217 -5.130 -11.865 1.00 85.25 71 ASN A C 1
ATOM 591 O O . ASN A 1 71 ? 14.858 -5.984 -11.065 1.00 85.25 71 ASN A O 1
ATOM 595 N N . PRO A 1 72 ? 14.780 -5.148 -13.134 1.00 78.19 72 PRO A N 1
ATOM 596 C CA . PRO A 1 72 ? 13.746 -6.076 -13.613 1.00 78.19 72 PRO A CA 1
ATOM 597 C C . PRO A 1 72 ? 14.235 -7.512 -13.832 1.00 78.19 72 PRO A C 1
ATOM 599 O O . PRO A 1 72 ? 13.430 -8.403 -14.074 1.00 78.19 72 PRO A O 1
ATOM 602 N N . SER A 1 73 ? 15.553 -7.718 -13.855 1.00 80.06 73 SER A N 1
ATOM 603 C CA . SER A 1 73 ? 16.167 -9.005 -14.190 1.00 80.06 73 SER A CA 1
ATOM 604 C C . SER A 1 73 ? 16.258 -9.942 -12.985 1.00 80.06 73 SER A C 1
ATOM 606 O O . SER A 1 73 ? 16.655 -11.091 -13.143 1.00 80.06 73 SER A O 1
ATOM 608 N N . ALA A 1 74 ? 15.931 -9.449 -11.792 1.00 82.19 74 ALA A N 1
ATOM 609 C CA . ALA A 1 74 ? 15.968 -10.195 -10.548 1.00 82.19 74 ALA A CA 1
ATOM 610 C C . ALA A 1 74 ? 14.736 -9.850 -9.713 1.00 82.19 74 ALA A C 1
ATOM 612 O O . ALA A 1 74 ? 14.191 -8.749 -9.809 1.00 82.19 74 ALA A O 1
ATOM 613 N N . PHE A 1 75 ? 14.305 -10.795 -8.884 1.00 82.12 75 PHE A N 1
ATOM 614 C CA . PHE A 1 75 ? 13.277 -10.513 -7.896 1.00 82.12 75 PHE A CA 1
ATOM 615 C C . PHE A 1 75 ? 13.845 -9.510 -6.880 1.00 82.12 75 PHE A C 1
ATOM 617 O O . PHE A 1 75 ? 14.965 -9.716 -6.405 1.00 82.12 75 PHE A O 1
ATOM 624 N N . PRO A 1 76 ? 13.143 -8.410 -6.571 1.00 85.00 76 PRO A N 1
ATOM 625 C CA . PRO A 1 76 ? 13.674 -7.409 -5.661 1.00 85.00 76 PRO A CA 1
ATOM 626 C C . PRO A 1 76 ? 13.800 -7.993 -4.252 1.00 85.00 76 PRO A C 1
ATOM 628 O O . PRO A 1 76 ? 12.834 -8.494 -3.673 1.00 85.00 76 PRO A O 1
ATOM 631 N N . GLU A 1 77 ? 15.000 -7.901 -3.689 1.00 85.25 77 GLU A N 1
ATOM 632 C CA . GLU A 1 77 ? 15.241 -8.243 -2.294 1.00 85.25 77 GLU A CA 1
ATOM 633 C C . GLU A 1 77 ? 14.673 -7.135 -1.406 1.00 85.25 77 GLU A C 1
ATOM 635 O O . GLU A 1 77 ? 15.067 -5.970 -1.491 1.00 85.25 77 GLU A O 1
ATOM 640 N N . ILE A 1 78 ? 13.701 -7.494 -0.569 1.00 82.81 78 ILE A N 1
ATOM 641 C CA . ILE A 1 78 ? 13.109 -6.571 0.395 1.00 82.81 78 ILE A CA 1
ATOM 642 C C . ILE A 1 78 ? 13.958 -6.613 1.662 1.00 82.81 78 ILE A C 1
ATOM 644 O O . ILE A 1 78 ? 14.100 -7.665 2.286 1.00 82.81 78 ILE A O 1
ATOM 648 N N . GLU A 1 79 ? 14.486 -5.461 2.072 1.00 86.75 79 GLU A N 1
ATOM 649 C CA . GLU A 1 79 ? 15.2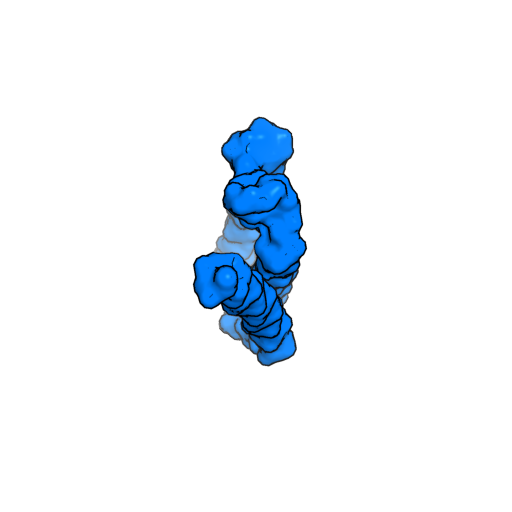07 -5.340 3.337 1.00 86.75 79 GLU A CA 1
ATOM 650 C C . GLU A 1 79 ? 14.300 -5.745 4.512 1.00 86.75 79 GLU A C 1
ATOM 652 O O . GLU A 1 79 ? 13.141 -5.321 4.597 1.00 86.75 79 GLU A O 1
ATOM 657 N N . GLN A 1 80 ? 14.833 -6.540 5.447 1.00 86.25 80 GLN A N 1
ATOM 658 C CA . GLN A 1 80 ? 14.066 -7.048 6.592 1.00 86.25 80 GLN A CA 1
ATOM 659 C C . GLN A 1 80 ? 13.406 -5.925 7.403 1.00 86.25 80 GLN A C 1
ATOM 661 O O . GLN A 1 80 ? 12.315 -6.113 7.933 1.00 86.25 80 GLN A O 1
ATOM 666 N N . THR A 1 81 ? 14.011 -4.736 7.442 1.00 85.94 81 THR A N 1
ATOM 667 C CA . THR A 1 81 ? 13.457 -3.536 8.080 1.00 85.94 81 THR A CA 1
ATOM 668 C C . THR A 1 81 ? 12.035 -3.215 7.603 1.00 85.94 81 THR A C 1
ATOM 670 O O . THR A 1 81 ? 11.160 -2.940 8.427 1.00 85.94 81 THR A O 1
ATOM 673 N N . TYR A 1 82 ? 11.745 -3.317 6.300 1.00 83.88 82 TYR A N 1
ATOM 674 C CA . TYR A 1 82 ? 10.394 -3.074 5.773 1.00 83.88 82 TYR A CA 1
ATOM 675 C C . TYR A 1 82 ? 9.403 -4.160 6.197 1.00 83.88 82 TYR A C 1
ATOM 677 O O . TYR A 1 82 ? 8.248 -3.859 6.508 1.00 83.88 82 TYR A O 1
ATOM 685 N N . LEU A 1 83 ? 9.856 -5.415 6.264 1.00 84.62 83 LEU A N 1
ATOM 686 C CA . LEU A 1 83 ? 9.043 -6.528 6.754 1.00 84.62 83 LEU A CA 1
ATOM 687 C C . LEU A 1 83 ? 8.717 -6.356 8.241 1.00 84.62 83 LEU A C 1
ATOM 689 O O . LEU A 1 83 ? 7.565 -6.536 8.635 1.00 84.62 83 LEU A O 1
ATOM 693 N N . TYR A 1 84 ? 9.689 -5.932 9.052 1.00 86.75 84 TYR A N 1
ATOM 694 C CA . TYR A 1 84 ? 9.478 -5.632 10.468 1.00 86.75 84 TYR A CA 1
ATOM 695 C C . TYR A 1 84 ? 8.550 -4.439 10.681 1.00 86.75 84 TYR A C 1
ATOM 697 O O . TYR A 1 84 ? 7.709 -4.490 11.574 1.00 86.75 84 TYR A O 1
ATOM 705 N N . LEU A 1 85 ? 8.635 -3.394 9.854 1.00 84.88 85 LEU A N 1
ATOM 706 C CA . LEU A 1 85 ? 7.702 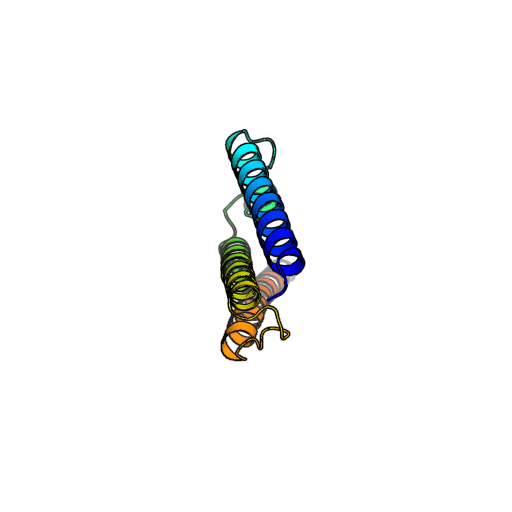-2.266 9.916 1.00 84.88 85 LEU A CA 1
ATOM 707 C C . LEU A 1 85 ? 6.265 -2.703 9.611 1.00 84.88 85 LEU A C 1
ATOM 709 O O . LEU A 1 85 ? 5.342 -2.358 10.355 1.00 84.88 85 LEU A O 1
ATOM 713 N N . LEU A 1 86 ? 6.064 -3.506 8.561 1.00 85.81 86 LEU A N 1
ATOM 714 C CA . LEU A 1 86 ? 4.740 -4.020 8.211 1.00 85.81 86 LEU A CA 1
ATOM 715 C C . LEU A 1 86 ? 4.196 -4.950 9.304 1.00 85.81 86 LEU A C 1
ATOM 717 O O . LEU A 1 86 ? 3.078 -4.744 9.785 1.00 85.81 86 LEU A O 1
ATOM 721 N N . ALA A 1 87 ? 4.995 -5.927 9.739 1.00 83.25 87 ALA A N 1
ATOM 722 C CA . ALA A 1 87 ? 4.624 -6.871 10.788 1.00 83.25 87 ALA A CA 1
ATOM 723 C C . ALA A 1 87 ? 4.352 -6.155 12.119 1.00 83.25 87 ALA A C 1
ATOM 725 O O . ALA A 1 87 ? 3.325 -6.391 12.757 1.00 83.25 87 ALA A O 1
ATOM 726 N N . GLY A 1 88 ? 5.221 -5.218 12.499 1.00 83.50 88 GLY A N 1
ATOM 727 C CA . GLY A 1 88 ? 5.083 -4.382 13.686 1.00 83.50 88 GLY A CA 1
ATOM 728 C C . GLY A 1 88 ? 3.796 -3.563 13.670 1.00 83.50 88 GLY A C 1
ATOM 729 O O . GLY A 1 88 ? 3.081 -3.533 14.671 1.00 83.50 88 GLY A O 1
ATOM 730 N N . SER A 1 89 ? 3.428 -2.974 12.526 1.00 82.88 89 SER A N 1
ATOM 731 C CA . SER A 1 89 ? 2.157 -2.245 12.393 1.00 82.88 89 SER A CA 1
ATOM 732 C C . SER A 1 89 ? 0.938 -3.141 12.668 1.00 82.88 89 SER A C 1
ATOM 734 O O . SER A 1 89 ? 0.004 -2.727 13.363 1.00 82.88 89 SER A O 1
ATOM 736 N N . GLY A 1 90 ? 0.983 -4.400 12.218 1.00 82.81 90 GLY A N 1
ATOM 737 C CA . GLY A 1 90 ? -0.040 -5.406 12.502 1.00 82.81 90 GLY A CA 1
ATOM 738 C C . GLY A 1 90 ? -0.070 -5.816 13.975 1.00 82.81 90 GLY A C 1
ATOM 739 O O . GLY A 1 90 ? -1.145 -5.874 14.573 1.00 82.81 90 GLY A O 1
ATOM 740 N N . PHE A 1 91 ? 1.093 -6.032 14.594 1.00 82.75 91 PHE A N 1
ATOM 741 C CA . PHE A 1 91 ? 1.193 -6.365 16.019 1.00 82.75 91 PHE A CA 1
ATOM 742 C C . PHE A 1 91 ? 0.660 -5.249 16.921 1.00 82.75 91 PHE A C 1
ATOM 744 O O . PHE A 1 91 ? -0.096 -5.528 17.852 1.00 82.75 91 PHE A O 1
ATOM 751 N N . VAL A 1 92 ? 0.977 -3.986 16.625 1.00 79.88 92 VAL A N 1
ATOM 752 C CA . VAL A 1 92 ? 0.440 -2.829 17.360 1.00 79.88 92 VAL A CA 1
ATOM 753 C C . VAL A 1 92 ? -1.086 -2.772 17.238 1.00 79.88 92 VAL A C 1
ATOM 755 O O . VAL A 1 92 ? -1.785 -2.575 18.237 1.00 79.88 92 VAL A O 1
ATOM 758 N N . TYR A 1 93 ? -1.625 -3.017 16.040 1.00 78.50 93 TYR A N 1
ATOM 759 C CA . TYR A 1 93 ? -3.070 -3.070 15.818 1.00 78.50 93 TYR A CA 1
ATOM 760 C C . TYR A 1 93 ? -3.748 -4.203 16.609 1.00 78.50 93 TYR A C 1
ATOM 762 O O . TYR A 1 93 ? -4.753 -3.976 17.295 1.00 78.50 93 TYR A O 1
ATOM 770 N N . LEU A 1 94 ? -3.190 -5.416 16.553 1.00 82.50 94 LEU A N 1
ATOM 771 C CA . LEU A 1 94 ? -3.708 -6.585 17.268 1.00 82.50 94 LEU A CA 1
ATOM 772 C C . LEU A 1 94 ? -3.620 -6.411 18.787 1.00 82.50 94 LEU A C 1
ATOM 774 O O . LEU A 1 94 ? -4.585 -6.724 19.484 1.00 82.50 94 LEU A O 1
ATOM 778 N N . GLY A 1 95 ? -2.523 -5.846 19.294 1.00 80.62 95 GLY A N 1
ATOM 779 C CA . GLY A 1 95 ? -2.351 -5.532 20.712 1.00 80.62 95 GLY A CA 1
ATOM 780 C C . GLY A 1 95 ? -3.396 -4.535 21.217 1.00 80.62 95 GLY A C 1
ATOM 781 O O . GLY A 1 95 ? -4.041 -4.766 22.244 1.00 80.62 95 GLY A O 1
ATOM 782 N N . GLY A 1 96 ? -3.653 -3.464 20.457 1.00 76.69 96 GLY A N 1
ATOM 783 C CA . GLY A 1 96 ? -4.725 -2.512 20.763 1.00 76.69 96 GLY A CA 1
ATOM 784 C C . GLY A 1 96 ? -6.109 -3.173 20.799 1.00 76.69 96 GLY A C 1
ATOM 785 O O . GLY A 1 96 ? -6.902 -2.933 21.716 1.00 76.69 96 GLY A O 1
ATOM 786 N N . LYS A 1 97 ? -6.385 -4.071 19.846 1.00 78.94 97 LYS A N 1
ATOM 787 C CA . LYS A 1 97 ? -7.642 -4.827 19.784 1.00 78.94 97 LYS A CA 1
ATOM 788 C C . LYS A 1 97 ? -7.796 -5.781 20.970 1.00 78.94 97 LYS A C 1
ATOM 790 O O . LYS A 1 97 ? -8.842 -5.760 21.620 1.00 78.94 97 LYS A O 1
ATOM 795 N N . ALA A 1 98 ? -6.763 -6.553 21.299 1.00 81.94 98 ALA A N 1
ATOM 796 C CA . ALA A 1 98 ? -6.755 -7.460 22.445 1.00 81.94 98 ALA A CA 1
ATOM 797 C C . ALA A 1 98 ? -7.022 -6.713 23.762 1.00 81.94 98 ALA A C 1
ATOM 799 O O . ALA A 1 98 ? -7.887 -7.120 24.538 1.00 81.94 98 ALA A O 1
ATOM 800 N N . ARG A 1 99 ? -6.377 -5.555 23.971 1.00 80.94 99 ARG A N 1
ATOM 801 C CA . ARG A 1 99 ? -6.616 -4.702 25.147 1.00 80.94 99 ARG A CA 1
ATOM 802 C C . ARG A 1 99 ? -8.070 -4.230 25.236 1.00 80.94 99 ARG A C 1
ATOM 804 O O . ARG A 1 99 ? -8.657 -4.261 26.315 1.00 80.94 99 ARG A O 1
ATOM 811 N N . SER A 1 100 ? -8.667 -3.821 24.113 1.00 76.94 100 SER A N 1
ATOM 812 C CA . SER A 1 100 ? -10.077 -3.401 24.070 1.00 76.94 100 SER A CA 1
ATOM 813 C C . SER A 1 100 ? -11.053 -4.534 24.406 1.00 76.94 100 SER A C 1
ATOM 815 O O . SER A 1 100 ? -12.040 -4.306 25.105 1.00 76.94 100 SER A O 1
ATOM 817 N N . ILE A 1 101 ? -10.759 -5.758 23.951 1.00 82.00 101 ILE A N 1
ATOM 818 C CA . ILE A 1 101 ? -11.557 -6.950 24.249 1.00 82.00 101 ILE A CA 1
ATOM 819 C C . ILE A 1 101 ? -11.442 -7.272 25.739 1.00 82.00 101 ILE A C 1
ATOM 821 O O . ILE A 1 101 ? -12.463 -7.428 26.402 1.00 82.00 101 ILE A O 1
ATOM 825 N N . GLY A 1 102 ? -10.224 -7.277 26.288 1.00 82.94 102 GLY A N 1
ATOM 826 C CA . GLY A 1 102 ? -9.999 -7.505 27.716 1.00 82.94 102 GLY A CA 1
ATOM 827 C C . GLY A 1 102 ? -10.716 -6.482 28.604 1.00 82.94 102 GLY A C 1
ATOM 828 O O . GLY A 1 102 ? -11.317 -6.846 29.613 1.00 82.94 102 GLY A O 1
ATOM 829 N N . TRP A 1 103 ? -10.733 -5.206 28.202 1.00 79.75 103 TRP A N 1
ATOM 830 C CA . TRP A 1 103 ? -11.494 -4.167 28.902 1.00 79.75 103 TRP A CA 1
ATOM 831 C C . TRP A 1 103 ? -13.012 -4.406 28.848 1.00 79.75 103 TRP A C 1
ATOM 833 O O . TRP A 1 103 ? -13.691 -4.256 29.861 1.00 79.75 103 TRP A O 1
ATOM 843 N N . LEU A 1 104 ? -13.544 -4.818 27.691 1.00 77.12 104 LEU A N 1
ATOM 844 C CA . LEU A 1 104 ? -14.963 -5.150 27.523 1.00 77.12 104 LEU A CA 1
ATOM 845 C C . LEU A 1 104 ? -15.391 -6.333 28.396 1.00 77.12 104 LEU A C 1
ATOM 847 O O . LEU A 1 104 ? -16.421 -6.243 29.060 1.00 77.12 104 LEU A O 1
ATOM 851 N N . VAL A 1 105 ? -14.592 -7.402 28.427 1.00 80.25 105 VAL A N 1
ATOM 852 C CA . VAL A 1 105 ? -14.849 -8.582 29.268 1.00 80.25 105 VAL A CA 1
ATOM 853 C C . VAL A 1 105 ? -14.899 -8.179 30.741 1.00 80.25 105 VAL A C 1
ATOM 855 O O . VAL A 1 105 ? -15.859 -8.500 31.435 1.00 80.25 105 VAL A O 1
ATOM 858 N N . LYS A 1 106 ? -13.926 -7.382 31.202 1.00 82.38 106 LYS A N 1
ATOM 859 C CA . LYS A 1 106 ? -13.875 -6.897 32.590 1.00 82.38 106 LYS A CA 1
ATOM 860 C C . LYS A 1 106 ? -15.054 -5.988 32.966 1.00 82.38 106 LYS A C 1
ATOM 862 O O . LYS A 1 106 ? -15.414 -5.936 34.135 1.00 82.38 106 LYS A O 1
ATOM 867 N N . LYS A 1 107 ? -15.624 -5.254 32.004 1.00 81.69 107 LYS A N 1
ATOM 868 C CA . LYS A 1 107 ? -16.771 -4.357 32.220 1.00 81.69 107 LYS A CA 1
ATOM 869 C C . LYS A 1 107 ? -18.115 -5.094 32.287 1.00 81.69 107 LYS A C 1
ATOM 871 O O . LYS A 1 107 ? -19.013 -4.589 32.940 1.00 81.69 107 LYS A O 1
ATOM 876 N N . TYR A 1 108 ? -18.265 -6.218 31.585 1.00 78.25 108 TYR A N 1
ATOM 877 C CA . TYR A 1 108 ? -19.526 -6.976 31.520 1.00 78.25 108 TYR A CA 1
ATOM 878 C C . TYR A 1 108 ? -19.639 -8.096 32.563 1.00 78.25 108 TYR A C 1
ATOM 880 O O . TYR A 1 108 ? -20.748 -8.503 32.882 1.00 78.25 108 TYR A O 1
ATOM 888 N N . PHE A 1 109 ? -18.513 -8.605 33.071 1.00 75.81 109 PHE A N 1
ATOM 889 C CA . PHE A 1 109 ? -18.463 -9.665 34.092 1.00 75.81 109 PHE A CA 1
ATOM 890 C C . PHE A 1 109 ? -18.181 -9.132 35.513 1.00 75.81 109 PHE A C 1
ATOM 892 O O . PHE A 1 109 ? -17.705 -9.866 36.378 1.00 75.81 109 PHE A O 1
ATOM 899 N N . ARG A 1 110 ? -18.456 -7.849 35.750 1.00 56.66 110 ARG A N 1
ATOM 900 C CA . ARG A 1 110 ? -18.517 -7.197 37.064 1.00 56.66 110 ARG A CA 1
ATOM 901 C C . ARG A 1 110 ? -19.863 -6.508 37.189 1.00 56.66 110 ARG A C 1
ATOM 903 O O . ARG A 1 110 ? -20.369 -6.477 38.325 1.00 56.66 110 ARG A O 1
#

Secondary structure (DSSP, 8-state):
--HHHHHHHHHHHHHHHHHHHHHHHHHHTTSS-HHHHHB-TTT-SB-HHHHHHHHHHHHHHHHHHHHHHH-TTSPPPPPHHHHHHHHHHHHHHHHHHHHHHHHHHHHH--

Solvent-accessible surface area (backbone atoms only — not comparable to full-atom values): 6301 Å² total; per-residue (Å²): 131,60,70,66,62,54,51,54,52,53,52,54,49,51,54,52,51,51,50,53,53,50,50,52,52,34,40,75,71,57,74,47,62,59,60,74,69,31,30,36,92,86,76,72,41,77,32,64,56,52,46,51,46,50,51,50,52,51,54,53,52,54,50,52,50,51,41,35,69,76,41,70,91,48,84,64,84,76,60,65,68,60,54,48,52,52,52,48,48,51,50,56,41,51,51,55,50,52,52,53,49,56,52,50,52,60,65,72,78,109

Foldseek 3Di:
DPPVVVVVLVVVVVVVVVVVVVVVVCVVVCVDPCLVQQADPPPSDGDPLSVLLVVLVVVVVVVLVVQCSVDVPDRRDDDVVSVCSNVVSVVVVVVVVVVVVVVVVVVVVD